Protein AF-A0ABD0QUK0-F1 (afdb_monomer_lite)

Structure (mmCIF, N/CA/C/O backbone):
data_AF-A0ABD0QUK0-F1
#
_entry.id   AF-A0ABD0QUK0-F1
#
loop_
_atom_site.group_PDB
_atom_site.id
_atom_site.type_symbol
_atom_site.label_atom_id
_atom_site.label_alt_id
_atom_site.label_comp_id
_atom_site.label_asym_id
_atom_site.label_entity_id
_atom_site.label_seq_id
_atom_site.pdbx_PDB_ins_code
_atom_site.Cartn_x
_atom_site.Cartn_y
_atom_site.Cartn_z
_atom_site.occupancy
_atom_site.B_iso_or_equiv
_atom_site.auth_seq_id
_atom_site.auth_comp_id
_atom_site.auth_asym_id
_atom_site.auth_atom_id
_atom_site.pdbx_PDB_model_num
ATOM 1 N N . ILE A 1 1 ? -9.651 -8.706 13.325 1.00 78.06 1 ILE A N 1
ATOM 2 C CA . ILE A 1 1 ? -10.020 -9.444 14.563 1.00 78.06 1 ILE A CA 1
ATOM 3 C C . ILE A 1 1 ? -11.105 -10.478 14.266 1.00 78.06 1 ILE A C 1
ATOM 5 O O . ILE A 1 1 ? -10.759 -11.633 14.097 1.00 78.06 1 ILE A O 1
ATOM 9 N N . CYS A 1 2 ? -12.376 -10.089 14.119 1.00 87.50 2 CYS A N 1
ATOM 10 C CA . CYS A 1 2 ? -13.494 -11.019 13.886 1.00 87.50 2 CYS A CA 1
ATOM 11 C C . CYS A 1 2 ? -13.838 -11.279 12.405 1.00 87.50 2 CYS A C 1
ATOM 13 O O . CYS A 1 2 ? -14.783 -12.004 12.128 1.00 87.50 2 CYS A O 1
ATOM 15 N N . GLN A 1 3 ? -13.116 -10.658 11.463 1.00 83.06 3 GLN A N 1
ATOM 16 C CA . GLN A 1 3 ? -13.363 -10.716 10.008 1.00 83.06 3 GLN A CA 1
ATOM 17 C C . GLN A 1 3 ? -14.719 -10.149 9.534 1.00 83.06 3 GLN A C 1
ATOM 19 O O . GLN A 1 3 ? -15.013 -10.184 8.342 1.00 83.06 3 GLN A O 1
ATOM 24 N N . SER A 1 4 ? -15.528 -9.574 10.429 1.00 85.25 4 SER A N 1
ATOM 25 C CA . SER A 1 4 ? -16.709 -8.788 10.056 1.00 85.25 4 SER A CA 1
ATOM 26 C C . SER A 1 4 ? -16.327 -7.493 9.333 1.00 85.25 4 SER A C 1
ATOM 28 O O . SER A 1 4 ? -15.206 -7.001 9.477 1.00 85.25 4 SER A O 1
ATOM 30 N N . VAL A 1 5 ? -17.288 -6.915 8.604 1.00 84.81 5 VAL A N 1
ATOM 31 C CA . VAL A 1 5 ? -17.119 -5.638 7.894 1.00 84.81 5 VAL A CA 1
ATOM 32 C C . VAL A 1 5 ? -16.634 -4.555 8.856 1.00 84.81 5 VAL A C 1
ATOM 34 O O . VAL A 1 5 ? -17.236 -4.325 9.909 1.00 84.81 5 VAL A O 1
ATOM 37 N N . ALA A 1 6 ? -15.534 -3.898 8.496 1.00 89.38 6 ALA A N 1
ATOM 38 C CA . ALA A 1 6 ? -15.035 -2.770 9.256 1.00 89.38 6 ALA A CA 1
ATOM 39 C C . ALA A 1 6 ? -15.927 -1.545 9.038 1.00 89.38 6 ALA A C 1
ATOM 41 O O . ALA A 1 6 ? -16.229 -1.171 7.909 1.00 89.38 6 ALA A O 1
ATOM 42 N N . GLN A 1 7 ? -16.324 -0.928 10.143 1.00 90.62 7 GLN A N 1
ATOM 43 C CA . GLN A 1 7 ? -17.106 0.308 10.179 1.00 90.62 7 GLN A CA 1
ATOM 44 C C . GLN A 1 7 ? -16.306 1.448 10.806 1.00 90.62 7 GLN A C 1
ATOM 46 O O . GLN A 1 7 ? -16.620 2.609 10.585 1.00 90.62 7 GLN A O 1
ATOM 51 N N . TRP A 1 8 ? -15.261 1.114 11.565 1.00 94.56 8 TRP A N 1
ATOM 52 C CA . TRP A 1 8 ? -14.421 2.052 12.292 1.00 94.56 8 TRP A CA 1
ATOM 53 C C . TRP A 1 8 ? -12.954 1.810 11.970 1.00 94.56 8 TRP A C 1
ATOM 55 O O . TRP A 1 8 ? -12.521 0.662 11.848 1.00 94.56 8 TRP A O 1
ATOM 65 N N . GLU A 1 9 ? -12.182 2.883 11.903 1.00 95.50 9 GLU A N 1
ATOM 66 C CA . GLU A 1 9 ? -10.727 2.845 11.840 1.00 95.50 9 GLU A CA 1
ATOM 67 C C . GLU A 1 9 ? -10.118 3.745 12.907 1.00 95.50 9 GLU A C 1
ATOM 69 O O . GLU A 1 9 ? -10.698 4.753 13.308 1.00 95.50 9 GLU A O 1
ATOM 74 N N . CYS A 1 10 ? -8.945 3.368 13.406 1.00 95.88 10 CYS A N 1
ATOM 75 C CA . CYS A 1 10 ? -8.260 4.132 14.438 1.00 95.88 10 CYS A CA 1
ATOM 76 C C . CYS A 1 10 ? -6.778 4.290 14.104 1.00 95.88 10 CYS A C 1
ATOM 78 O O . CYS A 1 10 ? -5.994 3.357 14.284 1.00 95.88 10 CYS A O 1
ATOM 80 N N . LEU A 1 11 ? -6.383 5.494 13.681 1.00 94.75 11 LEU A N 1
ATOM 81 C CA . LEU A 1 11 ? -4.989 5.812 13.362 1.00 94.75 11 LEU A CA 1
ATOM 82 C C . LEU A 1 11 ? -4.068 5.669 14.582 1.00 94.75 11 LEU A C 1
ATOM 84 O O . LEU A 1 11 ? -2.970 5.148 14.460 1.00 94.75 11 LEU A O 1
ATOM 88 N N . GLN A 1 12 ? -4.533 6.048 15.774 1.00 95.19 12 GLN A N 1
ATOM 89 C CA . GLN A 1 12 ? -3.741 5.946 17.008 1.00 95.19 12 GLN A CA 1
ATOM 90 C C . GLN A 1 12 ? -3.449 4.495 17.407 1.00 95.19 12 GLN A C 1
ATOM 92 O O . GLN A 1 12 ? -2.432 4.217 18.028 1.00 95.19 12 GLN A O 1
ATOM 97 N N . CYS A 1 13 ? -4.304 3.542 17.017 1.00 95.06 13 CYS A N 1
ATOM 98 C CA . CYS A 1 13 ? -3.994 2.131 17.217 1.00 95.06 13 CYS A CA 1
ATOM 99 C C . CYS A 1 13 ? -2.857 1.651 16.301 1.00 95.06 13 CYS A C 1
ATOM 101 O O . CYS A 1 13 ? -2.343 0.567 16.543 1.00 95.06 13 CYS A O 1
ATOM 103 N N . TYR A 1 14 ? -2.501 2.363 15.224 1.00 92.88 14 TYR A N 1
ATOM 104 C CA . TYR A 1 14 ? -1.539 1.877 14.226 1.00 92.88 14 TYR A CA 1
ATOM 105 C C . TYR A 1 14 ? -0.149 1.619 14.822 1.00 92.88 14 TYR A C 1
ATOM 107 O O . TYR A 1 14 ? 0.473 0.609 14.500 1.00 92.88 14 TYR A O 1
ATOM 115 N N . GLU A 1 15 ? 0.279 2.482 15.744 1.00 89.75 15 GLU A N 1
ATOM 116 C CA . GLU A 1 15 ? 1.548 2.372 16.480 1.00 89.75 15 GLU A CA 1
ATOM 117 C C . GLU A 1 15 ? 1.533 1.263 17.544 1.00 89.75 15 GLU A C 1
ATOM 119 O O . GLU A 1 15 ? 2.569 0.898 18.100 1.00 89.75 15 GLU A O 1
ATOM 124 N N . ASP A 1 16 ? 0.360 0.698 17.828 1.00 90.88 16 ASP A N 1
ATOM 125 C CA . ASP A 1 16 ? 0.183 -0.320 18.847 1.00 90.88 16 ASP A CA 1
ATOM 126 C C . ASP A 1 16 ? 0.616 -1.700 18.330 1.00 90.88 16 ASP A C 1
ATOM 128 O O . ASP A 1 16 ? -0.076 -2.359 17.544 1.00 90.88 16 ASP A O 1
ATOM 132 N N . VAL A 1 17 ? 1.789 -2.139 18.787 1.00 90.88 17 VAL A N 1
ATOM 133 C CA . VAL A 1 17 ? 2.378 -3.438 18.433 1.00 90.88 17 VAL A CA 1
ATOM 134 C C . VAL A 1 17 ? 1.678 -4.623 19.104 1.00 90.88 17 VAL A C 1
ATOM 136 O O . VAL A 1 17 ? 1.837 -5.749 18.636 1.00 90.88 17 VAL A O 1
ATOM 139 N N . ASP A 1 18 ? 0.862 -4.392 20.141 1.00 89.81 18 ASP A N 1
ATOM 140 C CA . ASP A 1 18 ? 0.159 -5.464 20.860 1.00 89.81 18 ASP A CA 1
ATOM 141 C C . ASP A 1 18 ? -1.039 -6.002 20.048 1.00 89.81 18 ASP A C 1
ATOM 143 O O . ASP A 1 18 ? -1.558 -7.082 20.339 1.00 89.81 18 ASP A O 1
ATOM 147 N N . ILE A 1 19 ? -1.513 -5.266 19.031 1.00 86.50 19 ILE A N 1
ATOM 148 C CA . ILE A 1 19 ? -2.651 -5.663 18.187 1.00 86.50 19 ILE A CA 1
ATOM 149 C C . ILE A 1 19 ? -2.233 -5.669 16.721 1.00 86.50 19 ILE A C 1
ATOM 151 O O . ILE A 1 19 ? -2.133 -4.621 16.093 1.00 86.50 19 ILE A O 1
ATOM 155 N N . THR A 1 20 ? -2.055 -6.862 16.145 1.00 85.75 20 THR A N 1
ATOM 156 C CA . THR A 1 20 ? -1.771 -7.075 14.707 1.00 85.75 20 THR A CA 1
ATOM 157 C C . THR A 1 20 ? -0.754 -6.067 14.134 1.00 85.75 20 THR A C 1
ATOM 159 O O . THR A 1 20 ? -1.144 -5.203 13.339 1.00 85.75 20 THR A O 1
ATOM 162 N N . PRO A 1 21 ? 0.517 -6.099 14.579 1.00 88.94 21 PRO A N 1
ATOM 163 C CA . PRO A 1 21 ? 1.535 -5.119 14.198 1.00 88.94 21 PRO A CA 1
ATOM 164 C C . PRO A 1 21 ? 1.686 -4.964 12.677 1.00 88.94 21 PRO A C 1
ATOM 166 O O . PRO A 1 21 ? 1.558 -5.928 11.924 1.00 88.94 21 PRO A O 1
ATOM 169 N N . GLY A 1 22 ? 1.925 -3.728 12.224 1.00 86.31 22 GLY A N 1
ATOM 170 C CA . GLY A 1 22 ? 2.122 -3.396 10.804 1.00 86.31 22 GLY A CA 1
ATOM 171 C C . GLY A 1 22 ? 0.864 -3.439 9.926 1.00 86.31 22 GLY A C 1
ATOM 172 O O . GLY A 1 22 ? 0.952 -3.199 8.728 1.00 86.31 22 GLY A O 1
ATOM 173 N N . GLN A 1 23 ? -0.307 -3.735 10.496 1.00 89.12 23 GLN A N 1
ATOM 174 C CA . GLN A 1 23 ? -1.585 -3.724 9.782 1.00 89.12 23 GLN A CA 1
ATOM 175 C C . GLN A 1 23 ? -2.428 -2.506 10.162 1.00 89.12 23 GLN A C 1
ATOM 177 O O . GLN A 1 23 ? -2.431 -2.083 11.327 1.00 89.12 23 GLN A O 1
ATOM 182 N N . LEU A 1 24 ? -3.191 -1.997 9.186 1.00 90.12 24 LEU A N 1
ATOM 183 C CA . LEU A 1 24 ? -4.232 -0.995 9.413 1.00 90.12 24 LEU A CA 1
ATOM 184 C C . LEU A 1 24 ? -5.231 -1.492 10.462 1.00 90.12 24 LEU A C 1
ATOM 186 O O . LEU A 1 24 ? -5.607 -2.666 10.504 1.00 90.12 24 LEU A O 1
ATOM 190 N N . LYS A 1 25 ? -5.662 -0.577 11.328 1.00 94.31 25 LYS A N 1
ATOM 191 C CA . LYS A 1 25 ? -6.458 -0.897 12.512 1.00 94.31 25 LYS A CA 1
ATOM 192 C C . LYS A 1 25 ? -7.912 -0.557 12.265 1.00 94.31 25 LYS A C 1
ATOM 194 O O . LYS A 1 25 ? -8.353 0.567 12.500 1.00 94.31 25 LYS A O 1
ATOM 199 N N . GLN A 1 26 ? -8.621 -1.554 11.759 1.00 93.25 26 GLN A N 1
ATOM 200 C CA . GLN A 1 26 ? -10.010 -1.448 11.351 1.00 93.25 26 GLN A CA 1
ATOM 201 C C . GLN A 1 26 ? -10.867 -2.473 12.093 1.00 93.25 26 GLN A C 1
ATOM 203 O O . GLN A 1 26 ? -10.458 -3.618 12.320 1.00 93.25 26 GLN A O 1
ATOM 208 N N . TYR A 1 27 ? -12.062 -2.050 12.492 1.00 93.06 27 TYR A N 1
ATOM 209 C CA . TYR A 1 27 ? -12.920 -2.785 13.412 1.00 93.06 27 TYR A CA 1
ATOM 210 C C . TYR A 1 27 ? -14.388 -2.700 12.9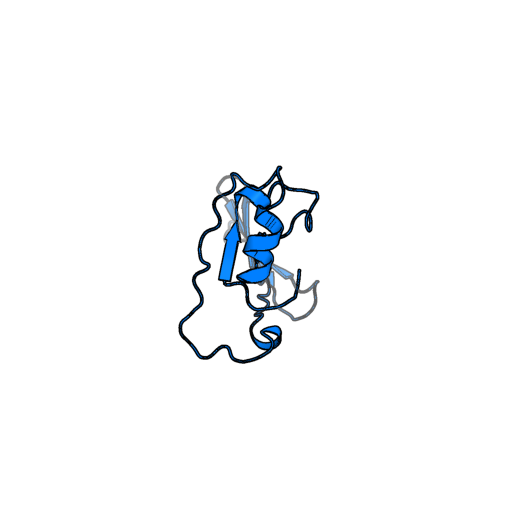84 1.00 93.06 27 TYR A C 1
ATOM 212 O O . TYR A 1 27 ? -14.852 -1.671 12.492 1.00 93.06 27 TYR A O 1
ATOM 220 N N . CYS A 1 28 ? -15.155 -3.764 13.224 1.00 91.94 28 CYS A N 1
ATOM 221 C CA . CYS A 1 28 ? -16.610 -3.638 13.306 1.00 91.94 28 CYS A CA 1
ATOM 222 C C . CYS A 1 28 ? -16.997 -2.874 14.584 1.00 91.94 28 CYS A C 1
ATOM 224 O O . CYS A 1 28 ? -16.160 -2.699 15.475 1.00 91.94 28 CYS A O 1
ATOM 226 N N . ASN A 1 29 ? -18.264 -2.471 14.720 1.00 93.62 29 ASN A N 1
ATOM 227 C CA . ASN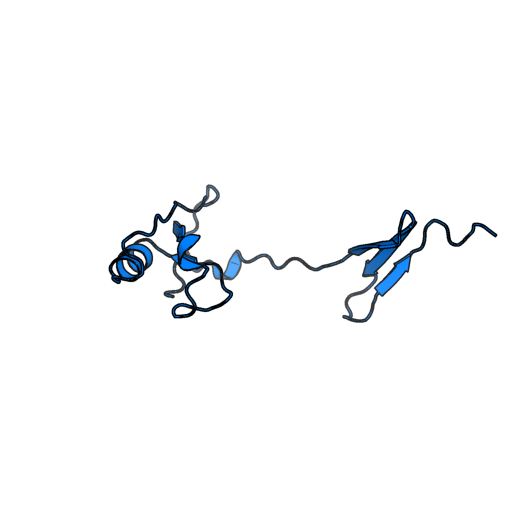 A 1 29 ? -18.736 -1.740 15.900 1.00 93.62 29 ASN A CA 1
ATOM 228 C C . ASN A 1 29 ? -18.372 -2.426 17.236 1.00 93.62 29 ASN A C 1
ATOM 230 O O . ASN A 1 29 ? -17.788 -1.805 18.119 1.00 93.62 29 ASN A O 1
ATOM 234 N N . THR A 1 30 ? -18.628 -3.732 17.363 1.00 95.69 30 THR A N 1
ATOM 235 C CA . THR A 1 30 ? -18.362 -4.487 18.601 1.00 95.69 30 THR A CA 1
ATOM 236 C C . THR A 1 30 ? -16.873 -4.558 18.938 1.00 95.69 30 THR A C 1
ATOM 238 O O . THR A 1 30 ? -16.482 -4.300 20.077 1.00 95.69 30 THR A O 1
ATOM 241 N N . CYS A 1 31 ? -16.022 -4.883 17.957 1.00 94.94 31 CYS A N 1
ATOM 242 C CA . CYS A 1 31 ? -14.576 -4.930 18.173 1.00 94.94 31 CYS A CA 1
ATOM 243 C C . CYS A 1 31 ? -14.006 -3.544 18.479 1.00 94.94 31 CYS A C 1
ATOM 245 O O . CYS A 1 31 ? -13.091 -3.445 19.292 1.00 94.94 31 CYS A O 1
ATOM 247 N N . ASN A 1 32 ? -14.555 -2.486 17.875 1.00 96.44 32 ASN A N 1
ATOM 248 C CA . ASN A 1 32 ? -14.141 -1.117 18.152 1.00 96.44 32 ASN A CA 1
ATOM 249 C C . ASN A 1 32 ? -14.338 -0.792 19.636 1.00 96.44 32 ASN A C 1
ATOM 251 O O . ASN A 1 32 ? -13.393 -0.377 20.301 1.00 96.44 32 ASN A O 1
ATOM 255 N N . THR A 1 33 ? -15.523 -1.060 20.189 1.00 96.31 33 THR A N 1
ATOM 256 C CA . THR A 1 33 ? -15.777 -0.847 21.619 1.00 96.31 33 THR A CA 1
ATOM 257 C C . THR A 1 33 ? -14.830 -1.679 22.484 1.00 96.31 33 THR A C 1
ATOM 259 O O . THR A 1 33 ? -14.198 -1.138 23.384 1.00 96.31 33 THR A O 1
ATOM 262 N N . GLN A 1 34 ? -14.672 -2.975 22.198 1.00 95.56 34 GLN A N 1
ATOM 263 C CA . GLN A 1 34 ? -13.841 -3.871 23.014 1.00 95.56 34 GLN A CA 1
ATOM 264 C C . GLN A 1 34 ? -12.350 -3.513 23.008 1.00 95.56 34 GLN A C 1
ATOM 266 O O . GLN A 1 34 ? -11.687 -3.630 24.032 1.00 95.56 34 GLN A O 1
ATOM 271 N N . VAL A 1 35 ? -11.798 -3.077 21.876 1.00 95.50 35 VAL A N 1
ATOM 272 C CA . VAL A 1 35 ? -10.380 -2.695 21.793 1.00 95.50 35 VAL A CA 1
ATOM 273 C C . VAL A 1 35 ? -10.108 -1.406 22.575 1.00 95.50 35 VAL A C 1
ATOM 275 O O . VAL A 1 35 ? -9.070 -1.288 23.233 1.00 95.50 35 VAL A O 1
ATOM 278 N N . HIS A 1 36 ? -11.055 -0.467 22.548 1.00 96.88 36 HIS A N 1
ATOM 279 C CA . HIS A 1 36 ? -10.919 0.854 23.162 1.00 96.88 36 HIS A CA 1
ATOM 280 C C . HIS A 1 36 ? -11.381 0.922 24.627 1.00 96.88 36 HIS A C 1
ATOM 282 O O . HIS A 1 36 ? -11.224 1.960 25.263 1.00 96.88 36 HIS A O 1
ATOM 288 N N . THR A 1 37 ? -11.872 -0.169 25.224 1.00 96.19 37 THR A N 1
ATOM 289 C CA . THR A 1 37 ? -12.020 -0.257 26.694 1.00 96.19 37 THR A CA 1
ATOM 290 C C . THR A 1 37 ? -10.680 -0.470 27.399 1.00 96.19 37 THR A C 1
ATOM 292 O O . THR A 1 37 ? -10.559 -0.227 28.600 1.00 96.19 37 THR A O 1
ATOM 295 N N . HIS A 1 38 ? -9.653 -0.919 26.672 1.00 95.19 38 HIS A N 1
ATOM 296 C CA . HIS A 1 38 ? -8.325 -1.127 27.230 1.00 95.19 38 HIS A CA 1
ATOM 297 C C . HIS A 1 38 ? -7.677 0.208 27.622 1.00 95.19 38 HIS A C 1
ATOM 299 O O . HIS A 1 38 ? -7.631 1.137 26.819 1.00 95.19 38 HIS A O 1
ATOM 305 N N . LYS A 1 39 ? -7.084 0.287 28.821 1.00 94.69 39 LYS A N 1
ATOM 306 C CA . LYS A 1 39 ? -6.505 1.527 29.385 1.00 94.69 39 LYS A CA 1
ATOM 307 C C . LYS A 1 39 ? -5.538 2.253 28.444 1.00 94.69 39 LYS A C 1
ATOM 309 O O . LYS A 1 39 ? -5.577 3.472 28.362 1.00 94.69 39 LYS A O 1
ATOM 314 N N . LYS A 1 40 ? -4.702 1.510 27.706 1.00 93.19 40 LYS A N 1
ATOM 315 C CA . LYS A 1 40 ? -3.755 2.091 26.730 1.00 93.19 40 LYS A CA 1
ATOM 316 C C . LYS A 1 40 ? -4.442 2.796 25.548 1.00 93.19 40 LYS A C 1
ATOM 318 O O . LYS A 1 40 ? -3.821 3.630 24.913 1.00 93.19 40 LYS A O 1
ATOM 323 N N . ARG A 1 41 ? -5.692 2.434 25.242 1.00 94.94 41 ARG A N 1
ATOM 324 C CA . ARG A 1 41 ? -6.412 2.796 24.010 1.00 94.94 41 ARG A CA 1
ATOM 325 C C . ARG A 1 41 ? -7.684 3.608 24.270 1.00 94.94 41 ARG A C 1
ATOM 327 O O . ARG A 1 41 ? -8.322 4.060 23.330 1.00 94.94 41 ARG A O 1
ATOM 334 N N . GLN A 1 42 ? -8.044 3.836 25.531 1.00 95.88 42 GLN A N 1
ATOM 335 C CA . GLN A 1 42 ? -9.275 4.535 25.915 1.00 95.88 42 GLN A CA 1
ATOM 336 C C . GLN A 1 42 ? -9.317 6.003 25.463 1.00 95.88 42 GLN A C 1
ATOM 338 O O . GLN A 1 42 ? -10.390 6.572 25.292 1.00 95.88 42 GLN A O 1
ATOM 343 N N . THR A 1 43 ? -8.153 6.620 25.257 1.00 96.06 43 THR A N 1
ATOM 344 C CA . THR A 1 43 ? -8.023 7.999 24.764 1.00 96.06 43 THR A CA 1
ATOM 345 C C . THR A 1 43 ? -7.986 8.091 23.240 1.00 96.06 43 THR A C 1
ATOM 347 O O . THR A 1 43 ? -7.932 9.198 22.696 1.00 96.06 43 THR A O 1
ATOM 350 N N . HIS A 1 44 ? -7.994 6.955 22.538 1.00 97.00 44 HIS A N 1
ATOM 351 C CA . HIS A 1 44 ? -7.996 6.961 21.088 1.00 97.00 44 HIS A CA 1
ATOM 352 C C . HIS A 1 44 ? -9.341 7.454 20.553 1.00 97.00 44 HIS A C 1
ATOM 354 O O . HIS A 1 44 ? -10.387 7.278 21.179 1.00 97.00 44 HIS A O 1
ATOM 360 N N . ARG A 1 45 ? -9.314 8.048 19.362 1.00 96.12 45 ARG A N 1
ATOM 361 C CA . ARG A 1 45 ? -10.490 8.567 18.666 1.00 96.12 45 ARG A CA 1
ATOM 362 C C . ARG A 1 45 ? -10.676 7.836 17.339 1.00 96.12 45 ARG A C 1
ATOM 364 O O . ARG A 1 45 ? -10.130 8.271 16.326 1.00 96.12 45 ARG A O 1
ATOM 371 N N . PRO A 1 46 ? -11.398 6.703 17.336 1.00 96.50 46 PRO A N 1
ATOM 372 C CA . PRO A 1 46 ? -11.784 6.033 16.104 1.00 96.50 46 PRO A CA 1
ATOM 373 C C . PRO A 1 46 ? -12.687 6.927 15.255 1.00 96.50 46 PRO A C 1
ATOM 375 O O . PRO A 1 46 ? -13.488 7.696 15.788 1.00 96.50 46 PRO A O 1
ATOM 378 N N . VAL A 1 47 ? -12.580 6.785 13.941 1.00 96.25 47 VAL A N 1
ATOM 379 C CA . VAL A 1 47 ? -13.425 7.464 12.955 1.00 96.25 47 VAL A CA 1
ATOM 380 C C . VAL A 1 47 ? -14.175 6.430 12.125 1.00 96.25 47 VAL A C 1
ATOM 382 O O . VAL A 1 47 ? -13.708 5.301 11.962 1.00 96.25 47 VAL A O 1
ATOM 385 N N . GLU A 1 48 ? -15.355 6.793 11.628 1.00 94.31 48 GLU A N 1
ATOM 386 C CA . GLU A 1 48 ? -16.121 5.913 10.747 1.00 94.31 48 GLU A CA 1
ATOM 387 C C . GLU A 1 48 ? -15.414 5.759 9.398 1.00 94.31 48 GLU A C 1
ATOM 389 O O . GLU A 1 48 ? -15.022 6.739 8.758 1.00 94.31 48 GLU A O 1
ATOM 394 N N . VAL A 1 49 ? -15.277 4.514 8.948 1.00 90.44 49 VAL A N 1
ATOM 395 C CA . VAL A 1 49 ? -14.756 4.207 7.618 1.00 90.44 49 VAL A CA 1
ATOM 396 C C . VAL A 1 49 ? -15.823 4.570 6.596 1.00 90.44 49 VAL A C 1
ATOM 398 O O . VAL A 1 49 ? -16.994 4.214 6.738 1.00 90.44 49 VAL A O 1
ATOM 401 N N . ARG A 1 50 ? -15.416 5.235 5.514 1.00 80.44 50 ARG A N 1
ATOM 402 C CA . ARG A 1 50 ? -16.296 5.468 4.367 1.00 80.44 50 ARG A CA 1
ATOM 403 C C . ARG A 1 50 ? -16.610 4.142 3.682 1.00 80.44 50 ARG A C 1
ATOM 405 O O . ARG A 1 50 ? -15.854 3.682 2.831 1.00 80.44 50 ARG A O 1
ATOM 412 N N . VAL A 1 51 ? -17.741 3.544 4.034 1.00 68.62 51 VAL A N 1
ATOM 413 C CA . VAL A 1 51 ? -18.274 2.383 3.321 1.00 68.62 51 VAL A CA 1
ATOM 414 C C . VAL A 1 51 ? -18.907 2.880 2.014 1.00 68.62 51 VAL A C 1
ATOM 416 O O . VAL A 1 51 ? -19.777 3.757 2.059 1.00 68.62 51 VAL A O 1
ATOM 419 N N . PRO A 1 52 ? -18.491 2.382 0.835 1.00 66.94 52 PRO A N 1
ATOM 420 C CA . PRO A 1 52 ? -19.139 2.751 -0.417 1.00 66.94 52 PRO A CA 1
ATOM 421 C C . PRO A 1 52 ? -20.628 2.375 -0.375 1.00 66.94 52 PRO A C 1
ATOM 423 O O . PRO A 1 52 ? -20.999 1.349 0.190 1.00 66.94 52 PRO A O 1
ATOM 426 N N . ARG A 1 53 ? -21.506 3.197 -0.962 1.00 59.69 53 ARG A N 1
ATOM 427 C CA . ARG A 1 53 ? -22.956 2.933 -0.965 1.00 59.69 53 ARG A CA 1
ATOM 428 C C . ARG A 1 53 ? -23.262 1.624 -1.712 1.00 59.69 53 ARG A C 1
ATOM 430 O O . ARG A 1 53 ? -22.892 1.499 -2.874 1.00 59.69 53 ARG A O 1
ATOM 437 N N . GLY A 1 54 ? -23.945 0.681 -1.061 1.00 62.62 54 GLY A N 1
ATOM 438 C CA . GLY A 1 54 ? -24.336 -0.614 -1.632 1.00 62.62 54 GLY A CA 1
ATOM 439 C C . GLY A 1 54 ? -24.771 -1.619 -0.560 1.00 62.62 54 GLY A C 1
ATOM 440 O O . GLY A 1 54 ? -24.462 -1.439 0.618 1.00 62.62 54 GLY A O 1
ATOM 441 N N . CYS A 1 55 ? -25.504 -2.664 -0.957 1.00 57.94 55 CYS A N 1
ATOM 442 C CA . CYS A 1 55 ? -25.826 -3.784 -0.073 1.00 57.94 55 CYS A CA 1
ATOM 443 C C . CYS A 1 55 ? -24.606 -4.711 0.005 1.00 57.94 55 CYS A C 1
ATOM 445 O O . CYS A 1 55 ? -24.383 -5.532 -0.881 1.00 57.94 55 CYS A O 1
ATOM 447 N N . TRP A 1 56 ? -23.786 -4.542 1.041 1.00 62.97 56 TRP A N 1
ATOM 448 C CA . TRP A 1 56 ? -22.659 -5.430 1.344 1.00 62.97 56 TRP A CA 1
ATOM 449 C C . TRP A 1 56 ? -23.117 -6.534 2.305 1.00 62.97 56 TRP A C 1
ATOM 451 O O . TRP A 1 56 ? -22.544 -6.721 3.377 1.00 62.97 56 TRP A O 1
ATOM 461 N N . GLU A 1 57 ? -24.207 -7.224 1.965 1.00 51.00 57 GLU A N 1
ATOM 462 C CA . GLU A 1 57 ? -24.678 -8.377 2.732 1.00 51.00 57 GLU A CA 1
ATOM 463 C C . GLU A 1 57 ? -23.898 -9.625 2.311 1.00 51.00 57 GLU A C 1
ATOM 465 O O . GLU A 1 57 ? -24.116 -10.201 1.249 1.00 51.00 57 GLU A O 1
ATOM 470 N N . GLY A 1 58 ? -22.938 -10.025 3.147 1.00 58.22 58 GLY A N 1
ATOM 471 C CA . GLY A 1 58 ? -22.180 -11.264 2.984 1.00 58.22 58 GLY A CA 1
ATOM 472 C C . GLY A 1 58 ? -20.709 -11.140 3.394 1.00 58.22 58 GLY A C 1
ATOM 473 O O . GLY A 1 58 ? -20.225 -10.044 3.687 1.00 58.22 58 GLY A O 1
ATOM 474 N N . PRO A 1 59 ? -19.962 -12.258 3.436 1.00 54.16 59 PRO A N 1
ATOM 475 C CA . PRO A 1 59 ? -18.524 -12.226 3.664 1.00 54.16 59 PRO A CA 1
ATOM 476 C C . PRO A 1 59 ? -17.844 -11.401 2.562 1.00 54.16 59 PRO A C 1
ATOM 478 O O . PRO A 1 59 ? -17.846 -11.781 1.394 1.00 54.16 59 PRO A O 1
ATOM 481 N N . VAL A 1 60 ? -17.190 -10.303 2.948 1.00 56.25 60 VAL A N 1
ATOM 482 C CA . VAL A 1 60 ? -16.481 -9.339 2.070 1.00 56.25 60 VAL A CA 1
ATOM 483 C C . VAL A 1 60 ? -15.276 -9.963 1.338 1.00 56.25 60 VAL A C 1
ATOM 485 O O . VAL A 1 60 ? -14.554 -9.288 0.611 1.00 56.25 60 VAL A O 1
ATOM 488 N N . HIS A 1 61 ? -15.067 -11.276 1.476 1.00 51.56 61 HIS A N 1
ATOM 489 C CA . HIS A 1 61 ? -14.026 -12.045 0.798 1.00 51.56 61 HIS A CA 1
ATOM 490 C C . HIS A 1 61 ? -14.048 -11.867 -0.732 1.00 51.56 61 HIS A C 1
ATOM 492 O O . HIS A 1 61 ? -12.995 -11.963 -1.353 1.00 51.56 61 HIS A O 1
ATOM 498 N N . GLY A 1 62 ? -15.203 -11.545 -1.331 1.00 53.72 62 GLY A N 1
ATOM 499 C CA . GLY A 1 62 ? -15.331 -11.268 -2.769 1.00 53.72 62 GLY A CA 1
ATOM 500 C C . GLY A 1 62 ? -15.032 -9.827 -3.213 1.00 53.72 62 GLY A C 1
ATOM 501 O O . GLY A 1 62 ? -14.947 -9.580 -4.410 1.00 53.72 62 GLY A O 1
ATOM 502 N N . ALA A 1 63 ? -14.872 -8.869 -2.291 1.00 63.44 63 ALA A N 1
ATOM 503 C CA . ALA A 1 63 ? -14.669 -7.454 -2.633 1.00 63.44 63 ALA A CA 1
ATOM 504 C C . ALA A 1 63 ? -13.198 -7.011 -2.600 1.00 63.44 63 ALA A C 1
ATOM 506 O O . ALA A 1 63 ? -12.886 -5.882 -2.980 1.00 63.44 63 ALA A O 1
ATOM 507 N N . ARG A 1 64 ? -12.277 -7.868 -2.133 1.00 72.75 64 ARG A N 1
ATOM 508 C CA . ARG A 1 64 ? -10.852 -7.528 -2.115 1.00 72.75 64 ARG A CA 1
ATOM 509 C C . ARG A 1 64 ? -10.310 -7.549 -3.539 1.00 72.75 64 ARG A C 1
ATOM 511 O O . ARG A 1 64 ? -10.027 -8.606 -4.090 1.00 72.75 64 ARG A O 1
ATOM 518 N N . GLN A 1 65 ? -10.121 -6.366 -4.099 1.00 79.69 65 GLN A N 1
ATOM 519 C CA . GLN A 1 65 ? -9.409 -6.196 -5.355 1.00 79.69 65 GLN A CA 1
ATOM 520 C C . GLN A 1 65 ? -7.910 -6.144 -5.066 1.00 79.69 65 GLN A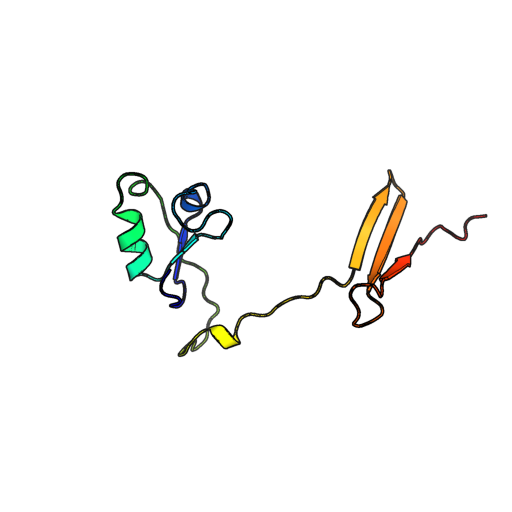 C 1
ATOM 522 O O . GLN A 1 65 ? -7.436 -5.291 -4.315 1.00 79.69 65 GLN A O 1
ATOM 527 N N . LEU A 1 66 ? -7.172 -7.099 -5.623 1.00 87.00 66 LEU A N 1
ATOM 528 C CA . LEU A 1 66 ? -5.718 -7.034 -5.677 1.00 87.00 66 LEU A CA 1
ATOM 529 C C . LEU A 1 66 ? -5.342 -6.257 -6.938 1.00 87.00 66 LEU A C 1
ATOM 531 O O . LEU A 1 66 ? -5.883 -6.520 -8.009 1.00 87.00 66 LEU A O 1
ATOM 535 N N . MET A 1 67 ? -4.458 -5.277 -6.786 1.00 90.88 67 MET A N 1
ATOM 536 C CA . MET A 1 67 ? -3.895 -4.530 -7.905 1.00 90.88 67 MET A CA 1
ATOM 537 C C . MET A 1 67 ? -2.486 -5.043 -8.168 1.00 90.88 67 MET A C 1
ATOM 539 O O . MET A 1 67 ? -1.716 -5.226 -7.224 1.00 90.88 67 MET A O 1
ATOM 543 N N . ASP A 1 68 ? -2.151 -5.225 -9.440 1.00 91.50 68 ASP A N 1
ATOM 544 C CA . ASP A 1 68 ? -0.814 -5.627 -9.854 1.00 91.50 68 ASP A CA 1
ATOM 545 C C . ASP A 1 68 ? 0.031 -4.400 -10.198 1.00 91.50 68 ASP A C 1
ATOM 547 O O . ASP A 1 68 ? -0.376 -3.531 -10.973 1.00 91.50 68 ASP A O 1
ATOM 551 N N . LEU A 1 69 ? 1.243 -4.343 -9.640 1.00 95.75 69 LEU A N 1
ATOM 552 C CA . LEU A 1 69 ? 2.246 -3.375 -10.066 1.00 95.75 69 LEU A CA 1
ATOM 553 C C . LEU A 1 69 ? 2.670 -3.712 -11.501 1.00 95.75 69 LEU A C 1
ATOM 555 O O . LEU A 1 69 ? 3.220 -4.786 -11.748 1.00 95.75 69 LEU A O 1
ATOM 559 N N . PHE A 1 70 ? 2.420 -2.794 -12.433 1.00 95.69 70 PHE A N 1
ATOM 560 C CA . PHE A 1 70 ? 2.723 -2.994 -13.854 1.00 95.69 70 PHE A CA 1
ATOM 561 C C . PHE A 1 70 ? 3.772 -2.022 -14.404 1.00 95.69 70 PHE A C 1
ATOM 563 O O . PHE A 1 70 ? 4.305 -2.258 -15.482 1.00 95.69 70 PHE A O 1
ATOM 570 N N . ALA A 1 71 ? 4.081 -0.938 -13.691 1.00 96.88 71 ALA A N 1
ATOM 571 C CA . ALA A 1 71 ? 5.101 0.017 -14.097 1.00 96.88 71 ALA A CA 1
ATOM 572 C C . ALA A 1 71 ? 5.735 0.701 -12.880 1.00 96.88 71 ALA A C 1
ATOM 574 O O . ALA A 1 71 ? 5.047 0.996 -11.901 1.00 96.88 71 ALA A O 1
ATOM 575 N N . VAL A 1 72 ? 7.036 0.975 -12.959 1.00 97.12 72 VAL A N 1
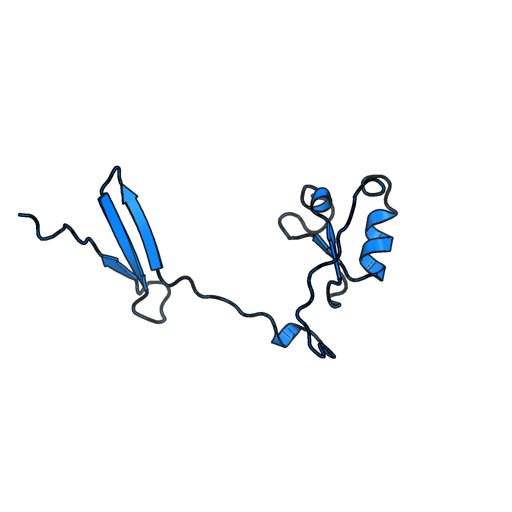ATOM 576 C CA . VAL A 1 72 ? 7.799 1.767 -11.989 1.00 97.12 72 VAL A CA 1
ATOM 577 C C . VAL A 1 72 ? 8.552 2.846 -12.753 1.00 97.12 72 VAL A C 1
ATOM 579 O O . VAL A 1 72 ? 9.445 2.533 -13.535 1.00 97.12 72 VAL A O 1
ATOM 582 N N . THR A 1 73 ? 8.205 4.110 -12.528 1.00 96.38 73 THR A N 1
ATOM 583 C CA . THR A 1 73 ? 8.967 5.247 -13.054 1.00 96.38 73 THR A CA 1
ATOM 584 C C . THR A 1 73 ? 10.055 5.619 -12.057 1.00 96.38 73 THR A C 1
ATOM 586 O O . THR A 1 73 ? 9.765 5.935 -10.903 1.00 96.38 73 THR A O 1
ATOM 589 N N . CYS A 1 74 ? 11.303 5.585 -12.509 1.00 95.94 74 CYS A N 1
ATOM 590 C CA . CYS A 1 74 ? 12.479 5.943 -11.728 1.00 95.94 74 CYS A CA 1
ATOM 591 C C . CYS A 1 74 ? 13.051 7.271 -12.226 1.00 95.94 74 CYS A C 1
ATOM 593 O O . CYS A 1 74 ? 12.871 7.645 -13.386 1.00 95.94 74 CYS A O 1
ATOM 595 N N . ILE A 1 75 ? 13.767 7.967 -11.346 1.00 94.44 75 ILE A N 1
ATOM 596 C CA . ILE A 1 75 ? 14.486 9.191 -11.684 1.00 94.44 75 ILE A CA 1
ATOM 597 C C . ILE A 1 75 ? 15.913 9.118 -11.148 1.00 94.44 75 ILE A C 1
ATOM 599 O O . ILE A 1 75 ? 16.130 8.799 -9.979 1.00 94.44 75 ILE A O 1
ATOM 603 N N . GLU A 1 76 ? 16.875 9.448 -12.001 1.00 87.62 76 GLU A N 1
ATOM 604 C CA . GLU A 1 76 ? 18.260 9.696 -11.622 1.00 87.62 76 GLU A CA 1
ATOM 605 C C . GLU A 1 76 ? 18.598 11.145 -11.972 1.00 87.62 76 GLU A C 1
ATOM 607 O O . GLU A 1 76 ? 18.703 11.514 -13.138 1.00 87.62 76 GLU A O 1
ATOM 612 N N . THR A 1 77 ? 18.736 12.003 -10.960 1.00 90.25 77 THR A N 1
ATOM 613 C CA . THR A 1 77 ? 18.863 13.465 -11.120 1.00 90.25 77 THR A CA 1
ATOM 614 C C . THR A 1 77 ? 17.667 14.090 -11.861 1.00 90.25 77 THR A C 1
ATOM 616 O O . THR A 1 77 ? 16.622 14.288 -11.249 1.00 90.25 77 THR A O 1
ATOM 619 N N . SER A 1 78 ? 17.795 14.399 -13.151 1.00 90.19 78 SER A N 1
ATOM 620 C CA . SER A 1 78 ? 16.732 14.896 -14.039 1.00 90.19 78 SER A CA 1
ATOM 621 C C . SER A 1 78 ? 16.300 13.875 -15.099 1.00 90.19 78 SER A C 1
ATOM 623 O O . SER A 1 78 ? 15.433 14.169 -15.925 1.00 90.19 78 SER A O 1
ATOM 625 N N . HIS A 1 79 ? 16.905 12.689 -15.093 1.00 90.94 79 HIS A N 1
ATOM 626 C CA . HIS A 1 79 ? 16.721 11.656 -16.097 1.00 90.94 79 HIS A CA 1
ATOM 627 C C . HIS A 1 79 ? 15.659 10.647 -15.651 1.00 90.94 79 HIS A C 1
ATOM 629 O O . HIS A 1 79 ? 15.836 9.964 -14.643 1.00 90.94 79 HIS A O 1
ATOM 635 N N . TYR A 1 80 ? 14.549 10.562 -16.386 1.00 93.62 80 TYR A N 1
ATOM 636 C CA . TYR A 1 80 ? 13.470 9.617 -16.097 1.00 93.62 80 TYR A CA 1
ATOM 637 C C . TYR A 1 80 ? 13.621 8.343 -16.924 1.00 93.62 80 TYR A C 1
ATOM 639 O O . TYR A 1 80 ? 13.728 8.397 -18.149 1.00 93.62 80 TYR A O 1
ATOM 647 N N . VAL A 1 81 ? 13.529 7.203 -16.247 1.00 95.50 81 VAL A N 1
ATOM 648 C CA . VAL A 1 81 ? 13.493 5.862 -16.849 1.00 95.50 81 VAL A CA 1
ATOM 649 C C . VAL A 1 81 ? 12.292 5.099 -16.299 1.00 95.50 81 VAL A C 1
ATOM 651 O O . VAL A 1 81 ? 11.685 5.506 -15.306 1.00 95.50 81 VAL A O 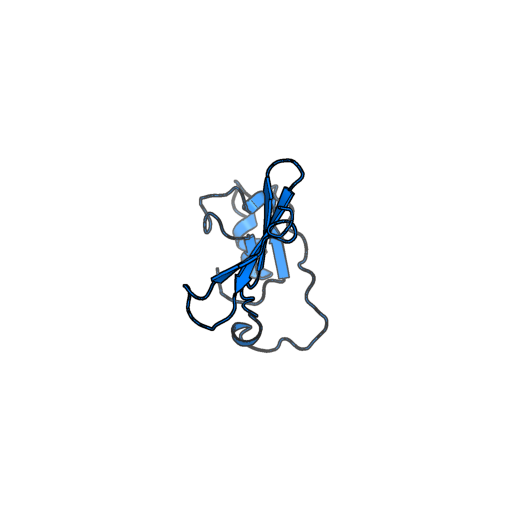1
ATOM 654 N N . SER A 1 82 ? 11.883 4.010 -16.937 1.00 96.50 82 SER A N 1
ATOM 655 C CA . SER A 1 82 ? 10.752 3.202 -16.468 1.00 96.50 82 SER A CA 1
ATOM 656 C C . SER A 1 82 ? 11.020 1.710 -16.589 1.00 96.50 82 SER A C 1
ATOM 658 O O . SER A 1 82 ? 11.579 1.252 -17.577 1.00 96.50 82 SER A O 1
ATOM 660 N N . PHE A 1 83 ? 10.570 0.945 -15.601 1.00 97.38 83 PHE A N 1
ATOM 661 C CA . PHE A 1 83 ? 10.466 -0.508 -15.676 1.00 97.38 83 PHE A CA 1
ATOM 662 C C . PHE A 1 83 ? 9.003 -0.868 -15.903 1.00 97.38 83 PHE A C 1
ATOM 664 O O . PHE A 1 83 ? 8.158 -0.485 -15.095 1.00 97.38 83 PHE A O 1
ATOM 671 N N . VAL A 1 84 ? 8.683 -1.576 -16.984 1.00 97.19 84 VAL A N 1
ATOM 672 C CA . VAL A 1 84 ? 7.298 -1.900 -17.362 1.00 97.19 84 VAL A CA 1
ATOM 673 C C . VAL A 1 84 ? 7.122 -3.409 -17.467 1.00 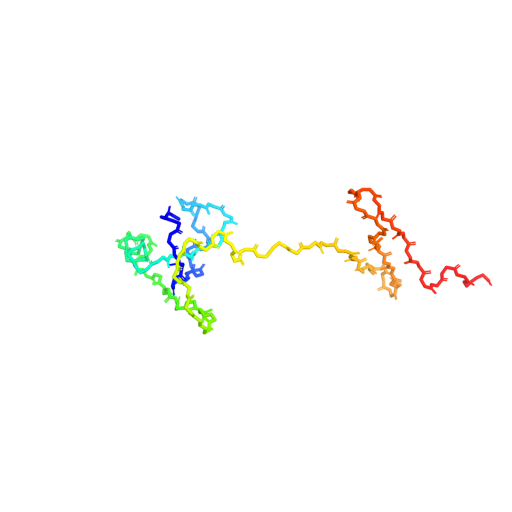97.19 84 VAL A C 1
ATOM 675 O O . VAL A 1 84 ? 7.932 -4.094 -18.089 1.00 97.19 84 VAL A O 1
ATOM 678 N N . LYS A 1 85 ? 6.053 -3.930 -16.868 1.00 97.25 85 LYS A N 1
ATOM 679 C CA . LYS A 1 85 ? 5.672 -5.338 -16.940 1.00 97.25 85 LYS A CA 1
ATOM 680 C C . LYS A 1 85 ? 5.101 -5.643 -18.326 1.00 97.25 85 LYS A C 1
ATOM 682 O O . LYS A 1 85 ? 4.154 -4.988 -18.754 1.00 97.25 85 LYS A O 1
ATOM 687 N N . HIS A 1 86 ? 5.652 -6.640 -19.015 1.00 95.94 86 HIS A N 1
ATOM 688 C CA . HIS A 1 86 ? 5.246 -7.006 -20.384 1.00 95.94 86 HIS A CA 1
ATOM 689 C C . HIS A 1 86 ? 4.651 -8.418 -20.495 1.00 95.94 86 HIS A C 1
ATOM 691 O O . HIS A 1 86 ? 4.266 -8.851 -21.582 1.00 95.94 86 HIS A O 1
ATOM 697 N N . GLY A 1 87 ? 4.586 -9.146 -19.382 1.00 95.69 87 GLY A N 1
ATOM 698 C CA . GLY A 1 87 ? 4.099 -10.516 -19.342 1.00 95.69 87 GLY A CA 1
ATOM 699 C C . GLY A 1 87 ? 3.648 -10.931 -17.942 1.00 95.69 87 GLY A C 1
ATOM 700 O O . GLY A 1 87 ? 3.745 -10.150 -16.994 1.00 95.69 87 GLY A O 1
ATOM 701 N N . PRO A 1 88 ? 3.075 -12.134 -17.800 1.00 93.88 88 PRO A N 1
ATOM 702 C CA . PRO A 1 88 ? 2.509 -12.593 -16.539 1.00 93.88 88 PRO A CA 1
ATOM 703 C C . PRO A 1 88 ? 3.573 -12.980 -15.504 1.00 93.88 88 PRO A C 1
ATOM 705 O O . PRO A 1 88 ? 3.266 -12.967 -14.308 1.00 93.88 88 PRO A O 1
ATOM 708 N N . GLN A 1 89 ? 4.798 -13.323 -15.921 1.00 95.81 89 GLN A N 1
ATOM 709 C CA . GLN A 1 89 ? 5.812 -13.826 -15.000 1.00 95.81 89 GLN A CA 1
ATOM 710 C C . GLN A 1 89 ? 6.367 -12.710 -14.106 1.00 95.81 89 GLN A C 1
ATOM 712 O O . GLN A 1 89 ? 6.438 -11.550 -14.520 1.00 95.81 89 GLN A O 1
ATOM 717 N N . PRO A 1 90 ? 6.830 -13.040 -12.885 1.00 93.25 90 PRO A N 1
ATOM 718 C CA . PRO A 1 90 ? 7.491 -12.075 -12.007 1.00 93.25 90 PRO A CA 1
ATOM 719 C C . PRO A 1 90 ? 8.736 -11.423 -12.625 1.00 93.25 90 PRO A C 1
ATOM 721 O O . PRO A 1 90 ? 9.114 -10.332 -12.211 1.00 93.25 90 PRO A O 1
ATOM 724 N N . THR A 1 91 ? 9.364 -12.087 -13.598 1.00 95.44 91 THR A N 1
ATOM 725 C CA . THR A 1 91 ? 10.580 -11.646 -14.293 1.00 95.44 91 THR A CA 1
ATOM 726 C C . THR A 1 91 ? 10.316 -10.876 -15.586 1.00 95.44 91 THR A C 1
ATOM 728 O O . THR A 1 91 ? 11.268 -10.363 -16.165 1.00 95.44 91 THR A O 1
ATOM 731 N N . ASP A 1 92 ? 9.064 -10.785 -16.044 1.00 96.88 92 ASP A N 1
ATOM 732 C CA . ASP A 1 92 ? 8.708 -10.178 -17.333 1.00 96.88 92 ASP A CA 1
ATOM 733 C C . ASP A 1 92 ? 8.680 -8.645 -17.238 1.00 96.88 92 ASP A C 1
ATOM 735 O O . ASP A 1 92 ? 7.614 -8.017 -17.249 1.00 96.88 92 ASP A O 1
ATOM 739 N N . TRP A 1 93 ? 9.864 -8.039 -17.141 1.00 98.06 93 TRP A N 1
ATOM 740 C CA . TRP A 1 93 ? 10.065 -6.593 -17.048 1.00 98.06 93 TRP A CA 1
ATOM 741 C C . TRP A 1 93 ? 10.961 -6.070 -18.170 1.00 98.06 93 TRP A C 1
ATOM 743 O O . TRP A 1 93 ? 12.014 -6.632 -18.459 1.00 98.06 93 TRP A O 1
ATOM 753 N N . LEU A 1 94 ? 10.558 -4.949 -18.764 1.00 96.81 94 LEU A N 1
ATOM 754 C CA . LEU A 1 94 ? 11.358 -4.178 -19.712 1.00 96.81 94 LEU A CA 1
ATOM 755 C C . LEU A 1 94 ? 11.897 -2.928 -19.034 1.00 96.81 94 LEU A C 1
ATOM 757 O O . LEU A 1 94 ? 11.156 -2.244 -18.330 1.00 96.81 94 LEU A O 1
ATOM 761 N N . PHE A 1 95 ? 13.159 -2.606 -19.303 1.00 96.00 95 PHE A N 1
ATOM 762 C CA . PHE A 1 95 ? 13.722 -1.291 -19.024 1.00 96.00 95 PHE A CA 1
ATOM 763 C C . PHE A 1 95 ? 13.472 -0.371 -20.222 1.00 96.00 95 PHE A C 1
ATOM 765 O O . PHE A 1 95 ? 13.767 -0.735 -21.360 1.00 96.00 95 PHE A O 1
ATOM 772 N N . PHE A 1 96 ? 12.920 0.807 -19.958 1.00 93.50 96 PHE A N 1
ATOM 773 C CA . PHE A 1 96 ? 12.634 1.834 -20.946 1.00 93.50 96 PHE A CA 1
ATOM 774 C C . PHE A 1 96 ? 13.334 3.134 -20.559 1.00 93.50 96 PHE A C 1
ATOM 776 O O . PHE A 1 96 ? 13.050 3.721 -19.511 1.00 93.50 96 PHE A O 1
ATOM 783 N N . ASP A 1 97 ? 14.210 3.596 -21.443 1.00 93.69 97 ASP A N 1
ATOM 784 C CA . ASP A 1 97 ? 14.897 4.874 -21.345 1.00 93.69 97 ASP A CA 1
ATOM 785 C C . ASP A 1 97 ? 14.553 5.717 -22.579 1.00 93.69 97 ASP A C 1
ATOM 787 O O . ASP A 1 97 ? 14.927 5.399 -23.705 1.00 93.69 97 ASP A O 1
ATOM 791 N N . SER A 1 98 ? 13.803 6.796 -22.351 1.00 82.69 98 SER A N 1
ATOM 792 C CA . SER A 1 98 ? 13.318 7.686 -23.412 1.00 82.69 98 SER A CA 1
ATOM 793 C C . SER A 1 98 ? 14.409 8.525 -24.082 1.00 82.69 98 SER A C 1
ATOM 795 O O . SER A 1 98 ? 14.152 9.134 -25.121 1.00 82.69 98 SER A O 1
ATOM 797 N N . MET A 1 99 ? 15.597 8.611 -23.480 1.00 82.06 99 MET A N 1
ATOM 798 C CA . MET A 1 99 ? 16.723 9.395 -23.987 1.00 82.06 99 MET A CA 1
ATOM 799 C C . MET A 1 99 ? 17.897 8.514 -24.428 1.00 82.06 99 MET A C 1
ATOM 801 O O . MET A 1 99 ? 18.932 9.065 -24.796 1.00 82.06 99 MET A O 1
ATOM 805 N N . ALA A 1 100 ? 17.724 7.186 -24.456 1.00 78.06 100 ALA A N 1
ATOM 806 C CA . ALA A 1 100 ? 18.758 6.234 -24.864 1.00 78.06 100 ALA A CA 1
ATOM 807 C C . ALA A 1 100 ? 19.280 6.467 -26.293 1.00 78.06 100 ALA A C 1
ATOM 809 O O . ALA A 1 100 ? 20.458 6.254 -26.548 1.00 78.06 100 ALA A O 1
ATOM 810 N N . ASP A 1 101 ? 18.436 6.964 -27.203 1.00 71.56 101 ASP A N 1
ATOM 811 C CA . ASP A 1 101 ? 18.792 7.194 -28.613 1.00 71.56 101 ASP A CA 1
ATOM 812 C C . ASP A 1 101 ? 19.518 8.539 -28.865 1.00 71.56 101 ASP A C 1
ATOM 814 O O . ASP A 1 101 ? 19.619 8.984 -30.008 1.00 71.56 101 ASP A O 1
ATOM 818 N N . ARG A 1 102 ? 19.994 9.240 -27.823 1.00 65.50 102 ARG A N 1
ATOM 819 C CA . ARG A 1 102 ? 20.709 10.530 -27.950 1.00 65.50 102 ARG A CA 1
ATOM 820 C C . ARG A 1 102 ? 22.231 10.391 -28.105 1.00 65.50 102 ARG A C 1
ATOM 822 O O . ARG A 1 102 ? 22.972 11.100 -27.421 1.00 65.50 102 ARG A O 1
ATOM 829 N N . GLU A 1 103 ? 22.686 9.523 -29.003 1.00 57.69 103 GLU A N 1
ATOM 830 C CA . GLU A 1 103 ? 24.073 9.578 -29.507 1.00 57.69 103 GLU A CA 1
ATOM 831 C C . GLU A 1 103 ? 24.240 10.614 -30.628 1.00 57.69 103 GLU A C 1
ATOM 833 O O . GLU A 1 103 ? 23.351 10.709 -31.508 1.00 57.69 103 GLU A O 1
#

Organism: Cirrhinus mrigala (NCBI:txid683832)

Foldseek 3Di:
DPQPDFFKFFPVCQPPPVPPHPDTGTDDPVVVVVVCVDPVRVPTDIDTDPDDDDPPPDRCPVVDDDDDDAKDWDDDPNFIKMWGADDDDPPRIDIGGPCPPVD

Radius of gyration: 21.45 Å; chains: 1; bounding box: 50×29×59 Å

pLDDT: mean 87.24, std 12.8, range [51.0, 98.06]

InterPro domains:
  IPR028889 Ubiquitin specific protease UPS, catalytic domain [PS50235] (1-103)
  IPR038765 Papain-like cysteine peptidase superfamily [SSF54001] (9-97)

Secondary structure (DSSP, 8-state):
---SPP-EE-GGGTT-TTSSTTS--EE-HHHHHHHHTSTTTTT---EE--PPSS---S-GGGT-PPPPP-EEEEEETTEEEEEEE-SSSTT-EEEEETTTT--

Sequence (103 aa):
ICQSVAQWECLQCYEDVDITPGQLKQYCNTCNTQVHTHKKRQTHRPVEVRVPRGCWEGPVHGARQLMDLFAVTCIETSHYVSFVKHGPQPTDWLFFDSMADRE